Protein AF-A0A7S3UJU8-F1 (afdb_monomer_lite)

pLDDT: mean 88.08, std 10.06, range [46.59, 97.0]

Organism: Oxyrrhis marina (NCBI:txid2969)

InterPro domains:
  IPR027417 P-loop containing nucleoside triphosphate hydrolase [G3DSA:3.40.50.300] (1-164)
  IPR027417 P-loop containing nucleoside triphosphate hydrolase [SSF52540] (6-152)
  IPR030381 Dynamin-type guanine nucleotide-binding (G) domain [PS51718] (1-164)
  IPR045063 Dynamin, N-terminal [PF00350] (1-129)
  IPR051943 TRAFAC Dynamin-like GTPase [PTHR43681] (1-161)

Structure (mmCIF, N/CA/C/O backbone):
data_AF-A0A7S3UJU8-F1
#
_entry.id   AF-A0A7S3UJU8-F1
#
loop_
_atom_site.group_PDB
_atom_site.id
_atom_site.type_symbol
_atom_site.label_atom_id
_atom_site.label_alt_id
_atom_site.label_comp_id
_atom_site.label_asym_id
_atom_site.label_entity_id
_atom_site.label_seq_id
_atom_site.pdbx_PDB_ins_code
_atom_site.Cartn_x
_atom_site.Cartn_y
_atom_site.Cartn_z
_atom_site.occupancy
_atom_site.B_iso_or_equiv
_atom_site.auth_seq_id
_atom_site.auth_comp_id
_atom_site.auth_asym_id
_atom_site.auth_atom_id
_atom_site.pdbx_PDB_model_num
ATOM 1 N N . PRO A 1 1 ? 15.797 -4.574 7.664 1.00 46.59 1 PRO A N 1
ATOM 2 C CA . PRO A 1 1 ? 14.487 -3.971 7.317 1.00 46.59 1 PRO A CA 1
ATOM 3 C C . PRO A 1 1 ? 13.821 -3.435 8.586 1.00 46.59 1 PRO A C 1
ATOM 5 O O . PRO A 1 1 ? 13.748 -4.178 9.557 1.00 46.59 1 PRO A O 1
ATOM 8 N N . THR A 1 2 ? 13.449 -2.155 8.612 1.00 51.19 2 THR A N 1
ATOM 9 C CA . THR A 1 2 ? 12.993 -1.455 9.830 1.00 51.19 2 THR A CA 1
ATOM 10 C C . THR A 1 2 ? 11.485 -1.565 10.078 1.00 51.19 2 THR A C 1
ATOM 12 O O . THR A 1 2 ? 11.074 -1.442 11.224 1.00 51.19 2 THR A O 1
ATOM 15 N N . THR A 1 3 ? 10.687 -1.861 9.044 1.00 61.50 3 THR A N 1
ATOM 16 C CA . THR A 1 3 ? 9.228 -2.046 9.149 1.00 61.50 3 THR A CA 1
ATOM 17 C C . THR A 1 3 ? 8.836 -3.398 8.556 1.00 61.50 3 THR A C 1
ATOM 19 O O . THR A 1 3 ? 8.985 -3.620 7.352 1.00 61.50 3 THR A O 1
ATOM 22 N N . ASP A 1 4 ? 8.371 -4.316 9.400 1.00 78.81 4 ASP A N 1
ATOM 23 C CA . ASP A 1 4 ? 7.925 -5.670 9.041 1.00 78.81 4 ASP A CA 1
ATOM 24 C C . ASP A 1 4 ? 6.413 -5.890 9.253 1.00 78.81 4 ASP A C 1
ATOM 26 O O . ASP A 1 4 ? 5.913 -6.998 9.034 1.00 78.81 4 ASP A O 1
ATOM 30 N N . LYS A 1 5 ? 5.685 -4.830 9.631 1.00 89.94 5 LYS A N 1
ATOM 31 C CA . LYS A 1 5 ? 4.253 -4.848 9.952 1.00 89.94 5 LYS A CA 1
ATOM 32 C C 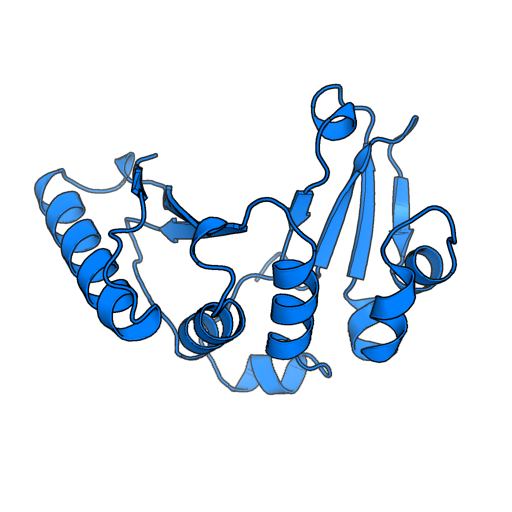. LYS A 1 5 ? 3.426 -3.973 9.021 1.00 89.94 5 LYS A C 1
ATOM 34 O O . LYS A 1 5 ? 3.921 -2.996 8.467 1.00 89.94 5 LYS A O 1
ATOM 39 N N . PHE A 1 6 ? 2.155 -4.328 8.892 1.00 94.69 6 PHE A N 1
ATOM 40 C CA . PHE A 1 6 ? 1.127 -3.437 8.377 1.00 94.69 6 PHE A CA 1
ATOM 41 C C . PHE A 1 6 ? 0.691 -2.479 9.484 1.00 94.69 6 PHE A C 1
ATOM 43 O O . PHE A 1 6 ? 0.431 -2.920 10.606 1.00 94.69 6 PHE A O 1
ATOM 50 N N . VAL A 1 7 ? 0.570 -1.194 9.161 1.00 96.25 7 VAL A N 1
ATOM 51 C CA . VAL A 1 7 ? 0.138 -0.168 10.115 1.00 96.25 7 VAL A CA 1
ATOM 52 C C . VAL A 1 7 ? -1.022 0.624 9.526 1.00 96.25 7 VAL A C 1
ATOM 54 O O . VAL A 1 7 ? -0.871 1.301 8.512 1.00 96.25 7 VAL A O 1
ATOM 57 N N . ALA A 1 8 ? -2.187 0.558 10.165 1.00 96.81 8 ALA A N 1
ATOM 58 C CA . ALA A 1 8 ? -3.310 1.433 9.853 1.00 96.81 8 ALA A CA 1
ATOM 59 C C . ALA A 1 8 ? -3.162 2.747 10.629 1.00 96.81 8 ALA A C 1
ATOM 61 O O . ALA A 1 8 ? -3.410 2.793 11.831 1.00 96.81 8 ALA A O 1
ATOM 62 N N . VAL A 1 9 ? -2.739 3.811 9.953 1.00 96.88 9 VAL A N 1
ATOM 63 C CA . VAL A 1 9 ? -2.581 5.145 10.535 1.00 96.88 9 VAL A CA 1
ATOM 64 C C . VAL A 1 9 ? -3.875 5.930 10.340 1.00 96.88 9 VAL A C 1
ATOM 66 O O . VAL A 1 9 ? -4.191 6.349 9.224 1.00 96.88 9 VAL A O 1
ATOM 69 N N . SER A 1 10 ? -4.625 6.128 11.420 1.00 96.19 10 SER A N 1
ATOM 70 C CA . SER A 1 10 ? -5.930 6.794 11.414 1.00 96.19 10 SER A CA 1
ATOM 71 C C . SER A 1 10 ? -5.984 7.943 12.417 1.00 96.19 10 SER A C 1
ATOM 73 O O . SER A 1 10 ? -5.115 8.102 13.276 1.00 96.19 10 SER A O 1
ATOM 75 N N . HIS A 1 11 ? -7.035 8.753 12.337 1.00 96.06 11 HIS A N 1
ATOM 76 C CA . HIS A 1 11 ? -7.279 9.775 13.345 1.00 96.06 11 HIS A CA 1
ATOM 77 C C . HIS A 1 11 ? -7.615 9.150 14.706 1.00 96.06 11 HIS A C 1
ATOM 79 O O . HIS A 1 11 ? -8.231 8.084 14.782 1.00 96.06 11 HIS A O 1
ATOM 85 N N . GLY A 1 12 ? -7.237 9.844 15.774 1.00 94.50 12 GLY A N 1
ATOM 86 C CA . GLY A 1 12 ? -7.726 9.614 17.128 1.00 94.50 12 GLY A CA 1
ATOM 87 C C . GLY A 1 12 ? -7.478 10.832 18.010 1.00 94.50 12 GLY A C 1
ATOM 88 O O . GLY A 1 12 ? -6.646 11.677 17.690 1.00 94.50 12 GLY A O 1
ATOM 89 N N . GLU A 1 13 ? -8.192 10.919 19.131 1.00 93.88 13 GLU A N 1
ATOM 90 C CA . GLU A 1 13 ? -8.091 12.056 20.062 1.00 93.88 13 GLU A CA 1
ATOM 91 C C . GLU A 1 13 ? -6.731 12.131 20.771 1.00 93.88 13 GLU A C 1
ATOM 93 O O . GLU A 1 13 ? -6.298 13.198 21.200 1.00 93.88 13 GLU A O 1
ATOM 98 N N . SER A 1 14 ? -6.051 10.992 20.900 1.00 94.44 14 SER A N 1
ATOM 99 C CA . SER A 1 14 ? -4.723 10.882 21.498 1.00 94.44 14 SER A CA 1
ATOM 100 C C . SER A 1 14 ? -3.866 9.874 20.742 1.00 94.44 14 SER A C 1
ATOM 102 O O . SER A 1 14 ? -4.381 9.015 20.022 1.00 94.44 14 SER A O 1
ATOM 104 N N . GLU A 1 15 ? -2.549 9.995 20.902 1.00 95.88 15 GLU A N 1
ATOM 105 C CA . GLU A 1 15 ? -1.598 9.048 20.328 1.00 95.88 15 GLU A CA 1
ATOM 106 C C . GLU A 1 15 ? -1.753 7.673 20.979 1.00 95.88 15 GLU A C 1
ATOM 108 O O . GLU A 1 15 ? -1.552 7.509 22.185 1.00 95.88 15 GLU A O 1
ATOM 113 N N . LYS A 1 16 ? -2.123 6.674 20.176 1.00 95.88 16 LYS A N 1
ATOM 114 C CA . LYS A 1 16 ? -2.379 5.319 20.663 1.00 95.88 16 LYS A CA 1
ATOM 115 C C . LYS A 1 16 ? -1.999 4.281 19.621 1.00 95.88 16 LYS A C 1
ATOM 117 O O . LYS A 1 16 ? -2.368 4.395 18.456 1.00 95.88 16 LYS A O 1
ATOM 122 N N . ILE A 1 17 ? -1.331 3.222 20.071 1.00 96.19 17 ILE A N 1
ATOM 123 C CA . ILE A 1 17 ? -1.107 2.016 19.272 1.00 96.19 17 ILE A CA 1
ATOM 124 C C . ILE A 1 17 ? -2.100 0.937 19.706 1.00 96.19 17 ILE A C 1
ATOM 126 O O . ILE A 1 17 ? -2.233 0.636 20.895 1.00 96.19 17 ILE A O 1
ATOM 130 N N . VAL A 1 18 ? -2.806 0.357 18.741 1.00 95.19 18 VAL A N 1
ATOM 131 C CA . VAL A 1 18 ? -3.801 -0.699 18.938 1.00 95.19 18 VAL A CA 1
ATOM 132 C C . VAL A 1 18 ? -3.321 -1.967 18.224 1.00 95.19 18 VAL A C 1
ATOM 134 O O . VAL A 1 18 ? -3.130 -1.941 17.010 1.00 95.19 18 VAL A O 1
ATOM 137 N N . PRO A 1 19 ? -3.124 -3.091 18.933 1.00 95.88 19 PRO A N 1
ATOM 138 C CA . PRO A 1 19 ? -2.723 -4.348 18.303 1.00 95.88 19 PRO A CA 1
ATOM 139 C C . PRO A 1 19 ? -3.775 -4.875 17.317 1.00 95.88 19 PRO A C 1
ATOM 141 O O . PRO A 1 19 ? -4.975 -4.730 17.557 1.00 95.88 19 PRO A O 1
ATOM 144 N N . GLY A 1 20 ? -3.347 -5.579 16.266 1.00 94.81 20 GLY A N 1
ATOM 145 C CA . GLY A 1 20 ? -4.229 -6.136 15.234 1.00 94.81 20 GLY A CA 1
ATOM 146 C C . GLY A 1 20 ? -5.341 -7.030 15.784 1.00 94.81 20 GLY A C 1
ATOM 147 O O . GLY A 1 20 ? -6.489 -6.898 15.372 1.00 94.81 20 GLY A O 1
ATOM 148 N N . ASN A 1 21 ? -5.041 -7.859 16.790 1.00 94.31 21 ASN A N 1
ATOM 149 C CA . ASN A 1 21 ? -6.043 -8.685 17.478 1.00 94.31 21 ASN A CA 1
ATOM 150 C C . ASN A 1 21 ? -7.166 -7.862 18.135 1.00 94.31 21 ASN A C 1
ATOM 152 O O . ASN A 1 21 ? -8.299 -8.323 18.205 1.00 94.31 21 ASN A O 1
ATOM 156 N N . ALA A 1 22 ? -6.869 -6.651 18.614 1.00 94.88 22 ALA A N 1
ATOM 157 C CA . ALA A 1 22 ? -7.885 -5.754 19.157 1.00 94.88 22 ALA A CA 1
ATOM 158 C C . ALA A 1 22 ? -8.623 -5.000 18.039 1.00 94.88 22 ALA A C 1
ATOM 160 O O . ALA A 1 22 ? -9.837 -4.839 18.123 1.00 94.88 22 ALA A O 1
ATOM 161 N N . LEU A 1 23 ? -7.920 -4.601 16.971 1.00 94.06 23 LEU A N 1
ATOM 162 C CA . LEU A 1 23 ? -8.522 -3.913 15.823 1.00 94.06 23 LEU A CA 1
ATOM 163 C C . LEU A 1 23 ? -9.601 -4.741 15.125 1.00 94.06 23 LEU A C 1
ATOM 165 O O . LEU A 1 23 ? -10.627 -4.195 14.739 1.00 94.06 23 LEU A O 1
ATOM 169 N N . VAL A 1 24 ? -9.387 -6.048 14.959 1.00 94.69 24 VAL A N 1
ATOM 170 C CA . VAL A 1 24 ? -10.375 -6.917 14.295 1.00 94.69 24 VAL A CA 1
ATOM 171 C C . VAL A 1 24 ? -11.615 -7.186 15.152 1.00 94.69 24 VAL A C 1
ATOM 173 O O . VAL A 1 24 ? -12.641 -7.602 14.622 1.00 94.69 24 VAL A O 1
ATOM 176 N N . CYS A 1 25 ? -11.539 -6.940 16.462 1.00 93.12 25 CYS A N 1
ATOM 177 C CA . CYS A 1 25 ? -12.674 -7.054 17.378 1.00 93.12 25 CYS A CA 1
ATOM 178 C C . CYS A 1 25 ? -13.532 -5.781 17.417 1.00 93.12 25 CYS A C 1
ATOM 180 O O . CYS A 1 25 ? -14.675 -5.833 17.875 1.00 93.12 25 CYS A O 1
ATOM 182 N N . ASP A 1 26 ? -13.001 -4.646 16.959 1.00 90.94 26 ASP A N 1
ATOM 183 C CA . ASP A 1 26 ? -13.729 -3.383 16.924 1.00 90.94 26 ASP A CA 1
ATOM 184 C C . ASP A 1 26 ? -14.726 -3.370 15.756 1.00 90.94 26 ASP A C 1
ATOM 186 O O . ASP A 1 26 ? -14.352 -3.485 14.588 1.00 90.94 26 ASP A O 1
ATOM 190 N N . GLN A 1 27 ? -16.017 -3.232 16.071 1.00 88.62 27 GLN A N 1
ATOM 191 C CA . GLN A 1 27 ? -17.080 -3.223 15.064 1.00 88.62 27 GLN A CA 1
ATOM 192 C C . GLN A 1 27 ? -17.285 -1.890 14.364 1.00 88.62 27 GLN A C 1
ATOM 194 O O . GLN A 1 27 ? -17.990 -1.825 13.359 1.00 88.62 27 GLN A O 1
ATOM 199 N N . THR A 1 28 ? -16.651 -0.841 14.871 1.00 88.38 28 THR A N 1
ATOM 200 C CA . THR A 1 28 ? -16.684 0.483 14.256 1.00 88.38 28 THR A CA 1
ATOM 201 C C . THR A 1 28 ? -15.637 0.631 13.153 1.00 88.38 28 THR A C 1
ATOM 203 O O . THR A 1 28 ? -15.739 1.540 12.332 1.00 88.38 28 THR A O 1
ATOM 206 N N . LEU A 1 29 ? -14.652 -0.276 13.097 1.00 88.56 29 LEU A N 1
ATOM 207 C CA . LEU A 1 29 ? -13.543 -0.226 12.152 1.00 88.56 29 LEU A CA 1
ATOM 208 C C . LEU A 1 29 ? -13.705 -1.245 11.012 1.00 88.56 29 LEU A C 1
ATOM 210 O O . LEU A 1 29 ? -14.202 -2.354 11.219 1.00 88.56 29 LEU A O 1
ATOM 214 N N . PRO A 1 30 ? -13.204 -0.940 9.799 1.00 91.25 30 PRO A N 1
ATOM 215 C CA . PRO A 1 30 ? -13.360 -1.805 8.629 1.00 91.25 30 PRO A CA 1
ATOM 216 C C . PRO A 1 30 ? -12.419 -3.027 8.628 1.00 91.25 30 PRO A C 1
ATOM 218 O O . PRO A 1 30 ? -12.188 -3.621 7.578 1.00 91.25 30 PRO A O 1
ATOM 221 N N . PHE A 1 31 ? -11.851 -3.415 9.775 1.00 93.38 31 PHE A N 1
ATOM 222 C CA . PHE A 1 31 ? -10.769 -4.402 9.859 1.00 93.38 31 PHE A CA 1
ATOM 223 C C . PHE A 1 31 ? -11.212 -5.804 10.283 1.00 93.38 31 PHE A C 1
ATOM 225 O O . PHE A 1 31 ? -10.410 -6.726 10.201 1.00 93.38 31 PHE A O 1
ATOM 232 N N . GLN A 1 32 ? -12.471 -6.013 10.676 1.00 92.56 32 GLN A N 1
ATOM 233 C CA . GLN A 1 32 ? -12.963 -7.301 11.196 1.00 92.56 32 GLN A CA 1
ATOM 234 C C . GLN A 1 32 ? -12.586 -8.517 10.336 1.00 92.56 32 GLN A C 1
ATOM 236 O O . GLN A 1 32 ? -12.102 -9.536 10.835 1.00 92.56 32 GLN A O 1
ATOM 241 N N . ASN A 1 33 ? -12.760 -8.392 9.017 1.00 93.19 33 ASN A N 1
ATOM 242 C CA . ASN A 1 33 ? -12.522 -9.484 8.074 1.00 93.19 33 ASN A CA 1
ATOM 243 C C . ASN A 1 33 ? -11.034 -9.812 7.887 1.00 93.19 33 ASN A C 1
ATOM 245 O O . ASN A 1 33 ? -10.722 -10.819 7.263 1.00 93.19 33 ASN A O 1
ATOM 249 N N . LEU A 1 34 ? -10.109 -9.019 8.440 1.00 94.25 34 LEU A N 1
ATOM 250 C CA . LEU A 1 34 ? -8.687 -9.366 8.464 1.00 94.25 34 LEU A CA 1
ATOM 251 C C . LEU A 1 34 ? -8.384 -10.548 9.396 1.00 94.25 34 LEU A C 1
ATOM 253 O O . LEU A 1 34 ? -7.345 -11.188 9.242 1.00 94.25 34 LEU A O 1
ATOM 257 N N . SER A 1 35 ? -9.299 -10.890 10.310 1.00 93.44 35 SER A N 1
ATOM 258 C CA . SER A 1 35 ? -9.188 -12.084 11.159 1.00 93.44 35 SER A CA 1
ATOM 259 C C . SER A 1 35 ? -9.036 -13.387 10.359 1.00 93.44 35 SER A C 1
ATOM 261 O O . SER A 1 35 ? -8.395 -14.324 10.837 1.00 93.44 35 SER A O 1
ATOM 263 N N . GLN A 1 36 ? -9.525 -13.427 9.111 1.00 94.75 36 GLN A N 1
ATOM 264 C CA . GLN A 1 36 ? -9.386 -14.579 8.212 1.00 94.75 36 GLN A CA 1
ATOM 265 C C . GLN A 1 36 ? -7.926 -14.925 7.867 1.00 94.75 36 GLN A C 1
ATOM 267 O O . GLN A 1 36 ? -7.640 -16.063 7.505 1.00 94.75 36 GLN A O 1
ATOM 272 N N . PHE A 1 37 ? -6.999 -13.966 7.979 1.00 94.12 37 PHE A N 1
ATOM 273 C CA . PHE A 1 37 ? -5.572 -14.177 7.703 1.00 94.12 37 PHE A CA 1
ATOM 274 C C . PHE A 1 37 ? -4.815 -14.807 8.882 1.00 94.12 37 PHE A C 1
ATOM 276 O O . PHE A 1 37 ? -3.632 -15.127 8.760 1.00 94.12 37 PHE A O 1
ATOM 283 N N . GLY A 1 38 ? -5.500 -15.030 10.008 1.00 93.06 38 GLY A N 1
ATOM 284 C CA . GLY A 1 38 ? -4.974 -15.749 11.159 1.00 93.06 38 GLY A CA 1
ATOM 285 C C . GLY A 1 38 ? -4.010 -14.938 12.028 1.00 93.06 38 GLY A C 1
ATOM 286 O O . GLY A 1 38 ? -3.608 -13.816 11.720 1.00 93.06 38 GLY A O 1
ATOM 287 N N . ASN A 1 39 ? -3.629 -15.536 13.155 1.00 92.75 39 ASN A N 1
ATOM 288 C CA . ASN A 1 39 ? -2.867 -14.860 14.206 1.00 92.75 39 ASN A CA 1
ATOM 289 C C . ASN A 1 39 ? -1.459 -14.411 13.757 1.00 92.75 39 ASN A C 1
ATOM 291 O O . ASN A 1 39 ? -0.981 -13.373 14.207 1.00 92.75 39 ASN A O 1
ATOM 295 N N . GLU A 1 40 ? -0.819 -15.138 12.834 1.00 91.94 40 GLU A N 1
ATOM 296 C CA . GLU A 1 40 ? 0.497 -14.764 12.284 1.00 91.94 40 GLU A CA 1
ATOM 297 C C . GLU A 1 40 ? 0.483 -13.407 11.570 1.00 91.94 40 GLU A C 1
ATOM 299 O O . GLU A 1 40 ? 1.453 -12.646 11.661 1.00 91.94 40 GLU A O 1
ATOM 304 N N . PHE A 1 41 ? -0.624 -13.086 10.892 1.00 93.69 41 PHE A N 1
ATOM 305 C CA . PHE A 1 41 ? -0.845 -11.767 10.311 1.00 93.69 41 PHE A CA 1
ATOM 306 C C . PHE A 1 41 ? -1.193 -10.737 11.389 1.00 93.69 41 PHE A C 1
ATOM 308 O O . PHE A 1 41 ? -0.601 -9.664 11.415 1.00 93.69 41 PHE A O 1
ATOM 315 N N . LEU A 1 42 ? -2.111 -11.061 12.307 1.00 94.12 42 LEU A N 1
ATOM 316 C CA . LEU A 1 42 ? -2.613 -10.106 13.306 1.00 94.12 42 LEU A CA 1
ATOM 317 C C . LEU A 1 42 ? -1.539 -9.612 14.286 1.00 94.12 42 LEU A C 1
ATOM 319 O O . LEU A 1 42 ? -1.629 -8.484 14.762 1.00 94.12 42 LEU A O 1
ATOM 323 N N . ILE A 1 43 ? -0.501 -10.408 14.560 1.00 93.00 43 ILE A N 1
ATOM 324 C CA . ILE A 1 43 ? 0.679 -9.974 15.336 1.00 93.00 43 ILE A CA 1
ATOM 325 C C . ILE A 1 43 ? 1.516 -8.935 14.565 1.00 93.00 43 ILE A C 1
ATOM 327 O O . ILE A 1 43 ? 2.202 -8.102 15.162 1.00 93.00 43 ILE A O 1
ATOM 331 N N . ARG A 1 44 ? 1.452 -8.974 13.232 1.00 92.69 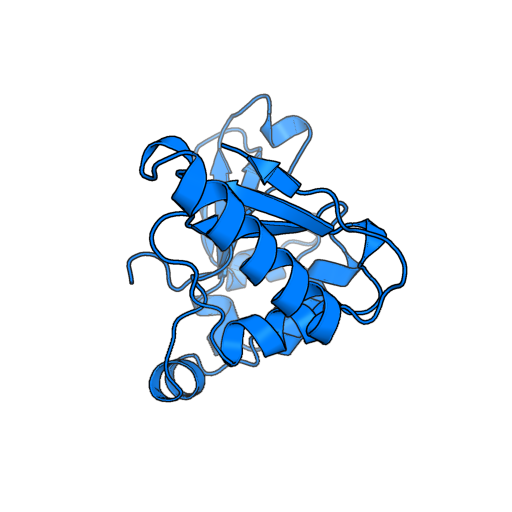44 ARG A N 1
ATOM 332 C CA . ARG A 1 44 ? 2.152 -8.081 12.298 1.00 92.69 44 ARG A CA 1
ATOM 333 C C . ARG A 1 44 ? 1.216 -7.038 11.685 1.00 92.69 44 ARG A C 1
ATOM 335 O O . ARG A 1 44 ? 1.536 -6.460 10.649 1.00 92.69 44 ARG A O 1
ATOM 342 N N . PHE A 1 45 ? 0.080 -6.795 12.327 1.00 96.00 45 PHE A N 1
ATOM 343 C CA . PHE A 1 45 ? -0.844 -5.726 11.996 1.00 96.00 45 PHE A CA 1
ATOM 344 C C . PHE A 1 45 ? -1.089 -4.890 13.247 1.00 96.00 45 PHE A C 1
ATOM 346 O O . PHE A 1 45 ? -1.311 -5.425 14.333 1.00 96.00 45 PHE A O 1
ATOM 353 N N . GLU A 1 46 ? -1.038 -3.575 13.112 1.00 96.06 46 GLU A N 1
ATOM 354 C CA . GLU A 1 46 ? -1.333 -2.648 14.197 1.00 96.06 46 GLU A CA 1
ATOM 355 C C . GLU A 1 46 ? -2.001 -1.385 13.661 1.00 96.06 46 GLU A C 1
ATOM 357 O O . GLU A 1 46 ? -1.965 -1.087 12.469 1.00 96.06 46 GLU A O 1
ATOM 362 N N . GLY A 1 47 ? -2.656 -0.657 14.552 1.00 96.50 47 GLY A N 1
ATOM 363 C CA . GLY A 1 47 ? -3.293 0.617 14.260 1.00 96.50 47 GLY A CA 1
ATOM 364 C C . GLY A 1 47 ? -2.596 1.701 15.045 1.00 96.50 47 GLY A C 1
ATOM 365 O O . GLY A 1 47 ? -2.421 1.557 16.252 1.00 96.50 47 GLY A O 1
ATOM 366 N N . ALA A 1 48 ? -2.217 2.775 14.373 1.00 96.69 48 ALA A N 1
ATOM 367 C CA . ALA A 1 48 ? -1.674 3.967 14.991 1.00 96.69 48 ALA A CA 1
ATOM 368 C C . ALA A 1 48 ? -2.711 5.086 14.878 1.00 96.69 48 ALA A C 1
ATOM 370 O O . ALA A 1 48 ? -3.024 5.553 13.786 1.00 96.69 48 ALA A O 1
ATOM 371 N N . GLN A 1 49 ? -3.254 5.502 16.014 1.00 95.94 49 GLN A N 1
ATOM 372 C CA . GLN A 1 49 ? -4.171 6.628 16.110 1.00 95.94 49 GLN A CA 1
ATOM 373 C C . GLN A 1 49 ? -3.387 7.869 16.514 1.00 95.94 49 GLN A C 1
ATOM 375 O O . GLN A 1 49 ? -2.633 7.813 17.483 1.00 95.94 49 GLN A O 1
ATOM 380 N N . VAL A 1 50 ? -3.536 8.964 15.767 1.00 96.12 50 VAL A N 1
ATOM 381 C CA . VAL A 1 50 ? -2.816 10.223 16.018 1.00 96.12 50 VAL A CA 1
ATOM 382 C C . VAL A 1 50 ? -3.753 11.416 15.792 1.00 96.12 50 VAL A C 1
ATOM 384 O O . VAL A 1 50 ? -4.484 11.428 14.793 1.00 96.12 50 VAL A O 1
ATOM 387 N N . PRO A 1 51 ? -3.724 12.450 16.656 1.00 96.31 51 PRO A N 1
ATOM 388 C CA . PRO A 1 51 ? -4.496 13.669 16.444 1.00 96.31 51 PRO A CA 1
ATOM 389 C C . PRO A 1 51 ? -3.898 14.484 15.291 1.00 96.31 51 PRO A C 1
ATOM 391 O O . PRO A 1 51 ? -2.933 15.231 15.448 1.00 96.31 51 PRO A O 1
ATOM 394 N N . SER A 1 52 ? -4.476 14.336 14.100 1.00 95.88 52 SER A N 1
ATOM 395 C CA . SER A 1 52 ? -4.057 15.052 12.893 1.00 95.88 52 SER A CA 1
ATOM 396 C C . SER A 1 52 ? -5.254 15.433 12.035 1.00 95.88 52 SER A C 1
ATOM 398 O O . SER A 1 52 ? -6.084 14.581 11.718 1.00 95.88 52 SER A O 1
ATOM 400 N N . LYS A 1 53 ? -5.278 16.695 11.586 1.00 95.38 53 LYS A N 1
ATOM 401 C CA . LYS A 1 53 ? -6.301 17.226 10.669 1.00 95.38 53 LYS A CA 1
ATOM 402 C C . LYS A 1 53 ? -6.324 16.506 9.325 1.00 95.38 53 LYS A C 1
ATOM 404 O O . LYS A 1 53 ? -7.366 16.407 8.695 1.00 95.38 53 LYS A O 1
ATOM 409 N N . VAL A 1 54 ? -5.171 16.014 8.867 1.00 95.69 54 VAL A N 1
ATOM 410 C CA . VAL A 1 54 ? -5.107 15.225 7.629 1.00 95.69 54 VAL A CA 1
ATOM 411 C C . VAL A 1 54 ? -5.818 13.893 7.842 1.00 95.69 54 VAL A C 1
ATOM 413 O O . VAL A 1 54 ? -6.607 13.476 6.999 1.00 95.69 54 VAL A O 1
ATOM 416 N N . LEU A 1 55 ? -5.587 13.260 8.995 1.00 96.19 55 LEU A N 1
ATOM 417 C CA . LEU A 1 55 ? -6.141 11.943 9.289 1.00 96.19 55 LEU A CA 1
ATOM 418 C C . LEU A 1 55 ? -7.657 11.959 9.544 1.00 96.19 55 LEU A C 1
ATOM 420 O O . LEU A 1 55 ? -8.291 10.911 9.479 1.00 96.19 55 LEU A O 1
ATOM 424 N N . GLU A 1 56 ? -8.251 13.129 9.806 1.00 94.19 56 GLU A N 1
ATOM 425 C CA . GLU A 1 56 ? -9.714 13.295 9.877 1.00 94.19 56 GLU A CA 1
ATOM 426 C C . GLU A 1 56 ? -10.387 12.989 8.530 1.00 94.19 56 GLU A C 1
ATOM 428 O O . GLU A 1 56 ? -11.520 12.516 8.498 1.00 94.19 56 GLU A O 1
ATOM 433 N N . GLY A 1 57 ? -9.689 13.255 7.418 1.00 94.19 57 GLY A N 1
ATOM 434 C CA . GLY A 1 57 ? -10.197 13.025 6.065 1.00 94.19 57 GLY A CA 1
ATOM 435 C C . GLY A 1 57 ? -9.670 11.757 5.393 1.00 94.19 57 GLY A C 1
ATOM 436 O O . GLY A 1 57 ? -10.299 11.275 4.454 1.00 94.19 57 GLY A O 1
ATOM 437 N N . VAL A 1 58 ? -8.522 11.224 5.830 1.00 95.88 58 VAL A N 1
ATOM 438 C CA . VAL A 1 58 ? -7.888 10.047 5.212 1.00 95.88 58 VAL A CA 1
ATOM 439 C C . VAL A 1 58 ? -7.270 9.110 6.246 1.00 95.88 58 VAL A C 1
ATOM 441 O O . VAL A 1 58 ? -6.724 9.535 7.253 1.00 95.88 58 VAL A O 1
ATOM 444 N N . THR A 1 59 ? -7.295 7.810 5.969 1.00 95.81 59 THR A N 1
ATOM 445 C CA . THR A 1 59 ? -6.540 6.802 6.727 1.00 95.81 59 THR A CA 1
ATOM 446 C C . THR A 1 59 ? -5.467 6.223 5.819 1.00 95.81 59 THR A C 1
ATOM 448 O O . THR A 1 59 ? -5.753 5.866 4.677 1.00 95.81 59 THR A O 1
ATOM 451 N N . PHE A 1 60 ? -4.237 6.123 6.314 1.00 97.00 60 PHE A N 1
ATOM 452 C CA . PHE A 1 60 ? -3.145 5.501 5.571 1.00 97.00 60 PHE A CA 1
ATOM 453 C C . PHE A 1 60 ? -2.969 4.058 6.015 1.00 97.00 60 PHE A C 1
ATOM 455 O O . PHE A 1 60 ? -3.000 3.758 7.204 1.00 97.00 60 PHE A O 1
ATOM 462 N N . ILE A 1 61 ? -2.749 3.170 5.054 1.00 96.75 61 ILE A N 1
ATOM 463 C CA . ILE A 1 61 ? -2.300 1.809 5.324 1.00 96.75 61 ILE A CA 1
ATOM 464 C C . ILE A 1 61 ? -0.840 1.743 4.897 1.00 96.75 61 ILE A C 1
ATOM 466 O O . ILE A 1 61 ? -0.548 1.729 3.702 1.00 96.75 61 ILE A O 1
ATOM 470 N N . ASP A 1 62 ? 0.064 1.744 5.872 1.00 94.81 62 ASP A N 1
ATOM 471 C CA . ASP A 1 62 ? 1.473 1.468 5.623 1.00 94.81 62 ASP A CA 1
ATOM 472 C C . ASP A 1 62 ? 1.681 -0.045 5.537 1.00 94.81 62 ASP A C 1
ATOM 474 O O . ASP A 1 62 ? 1.130 -0.820 6.326 1.00 94.81 62 ASP A O 1
ATOM 478 N N . THR A 1 63 ? 2.454 -0.470 4.545 1.00 93.06 63 THR A N 1
ATOM 479 C CA . THR A 1 63 ? 2.692 -1.882 4.247 1.00 93.06 63 THR A CA 1
ATOM 480 C C . THR A 1 63 ? 4.153 -2.224 4.516 1.00 93.06 63 THR A C 1
ATOM 482 O O . THR A 1 63 ? 5.021 -1.404 4.212 1.00 93.06 63 THR A O 1
ATOM 485 N N . PRO A 1 64 ? 4.468 -3.445 4.985 1.00 89.00 64 PRO A N 1
ATOM 486 C CA . PRO A 1 64 ? 5.847 -3.898 5.097 1.00 89.00 64 PRO A CA 1
ATOM 487 C C . PRO A 1 64 ? 6.605 -3.693 3.785 1.00 89.00 64 PRO A C 1
ATOM 489 O O . PRO A 1 64 ? 6.075 -3.956 2.703 1.00 89.00 64 PRO A O 1
ATOM 492 N N . GLY A 1 65 ? 7.871 -3.284 3.882 1.00 83.56 65 GLY A N 1
ATOM 493 C CA . GLY A 1 65 ? 8.722 -3.152 2.705 1.00 83.56 65 GLY A CA 1
ATOM 494 C C . GLY A 1 65 ? 8.789 -4.471 1.932 1.00 83.56 65 GLY A C 1
ATOM 495 O O . GLY A 1 65 ? 9.046 -5.532 2.513 1.00 83.56 65 GLY A O 1
ATOM 496 N N . VAL A 1 66 ? 8.568 -4.406 0.619 1.00 76.19 66 VAL A N 1
ATOM 497 C CA . VAL A 1 66 ? 8.687 -5.580 -0.245 1.00 76.19 66 VAL A CA 1
ATOM 498 C C . VAL A 1 66 ? 10.165 -5.857 -0.460 1.00 76.19 66 VAL A C 1
ATOM 500 O O . VAL A 1 66 ? 10.883 -5.090 -1.099 1.00 76.19 66 VAL A O 1
ATOM 503 N N . LEU A 1 67 ? 10.639 -6.932 0.152 1.00 66.69 67 LEU A N 1
ATOM 504 C CA . LEU A 1 67 ? 12.054 -7.257 0.203 1.00 66.69 67 LEU A CA 1
ATOM 505 C C . LEU A 1 67 ? 12.410 -8.230 -0.922 1.00 66.69 67 LEU A C 1
ATOM 507 O O . LEU A 1 67 ? 11.577 -8.984 -1.423 1.00 66.69 67 LEU A O 1
ATOM 511 N N . SER A 1 68 ? 13.668 -8.199 -1.348 1.00 60.12 68 SER A N 1
ATOM 512 C CA . SER A 1 68 ? 14.208 -9.159 -2.303 1.00 60.12 68 SER A CA 1
ATOM 513 C C . SER A 1 68 ? 14.698 -10.404 -1.554 1.00 60.12 68 SER A C 1
ATOM 515 O O . SER A 1 68 ? 15.679 -10.359 -0.813 1.00 60.12 68 SER A O 1
ATOM 517 N N . GLY A 1 69 ? 14.007 -11.536 -1.724 1.00 58.28 69 GLY A N 1
ATOM 518 C CA . GLY A 1 69 ? 14.502 -12.842 -1.276 1.00 58.28 69 GLY A CA 1
ATOM 519 C C . GLY A 1 69 ? 13.444 -13.789 -0.708 1.00 58.28 69 GLY A C 1
ATOM 520 O O . GLY A 1 69 ? 12.723 -13.483 0.237 1.00 58.28 69 GLY A O 1
ATOM 521 N N . GLU A 1 70 ? 13.435 -15.017 -1.222 1.00 57.09 70 GLU A N 1
ATOM 522 C CA . GLU A 1 70 ? 12.472 -16.080 -0.893 1.00 57.09 70 GLU A CA 1
ATOM 523 C C . GLU A 1 70 ? 12.453 -16.482 0.596 1.00 57.09 70 GLU A C 1
ATOM 525 O O . GLU A 1 70 ? 11.415 -16.873 1.132 1.00 57.09 70 GLU A O 1
ATOM 530 N N . LYS A 1 71 ? 13.576 -16.296 1.305 1.00 58.25 71 LYS A N 1
ATOM 531 C CA . LYS A 1 71 ? 13.689 -16.573 2.748 1.00 58.25 71 LYS A CA 1
ATOM 532 C C . LYS A 1 71 ? 12.757 -15.712 3.600 1.00 58.25 71 LYS A C 1
ATOM 534 O O . LYS A 1 71 ? 12.284 -16.182 4.630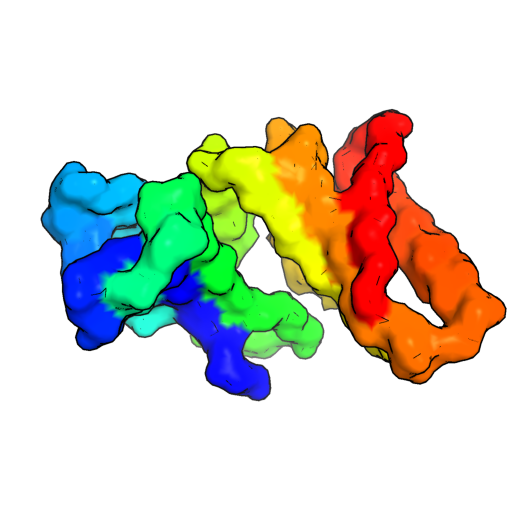 1.00 58.25 71 LYS A O 1
ATOM 539 N N . GLN A 1 72 ? 12.481 -14.475 3.192 1.00 58.25 72 GLN A N 1
ATOM 540 C CA . GLN A 1 72 ? 11.592 -13.600 3.957 1.00 58.25 72 GLN A CA 1
ATOM 541 C C . GLN A 1 72 ? 10.115 -13.865 3.678 1.00 58.25 72 GLN A C 1
ATOM 543 O O . GLN A 1 72 ? 9.301 -13.699 4.581 1.00 58.25 72 GLN A O 1
ATOM 548 N N . ARG A 1 73 ? 9.776 -14.385 2.493 1.00 60.69 73 ARG A N 1
ATOM 549 C CA . ARG A 1 73 ? 8.422 -14.861 2.183 1.00 60.69 73 ARG A CA 1
ATOM 550 C C . ARG A 1 73 ? 7.995 -15.985 3.128 1.00 60.69 73 ARG A C 1
ATOM 552 O O . ARG A 1 73 ? 6.922 -15.913 3.716 1.00 60.69 73 ARG A O 1
ATOM 559 N N . ILE A 1 74 ? 8.852 -16.993 3.309 1.00 60.91 74 ILE A N 1
ATOM 560 C CA . ILE A 1 74 ? 8.582 -18.129 4.208 1.00 60.91 74 ILE A CA 1
ATOM 561 C C . ILE A 1 74 ? 8.534 -17.667 5.675 1.00 60.91 74 ILE A C 1
ATOM 563 O O . ILE A 1 74 ? 7.741 -18.179 6.458 1.00 60.91 74 ILE A O 1
ATOM 567 N N . ALA A 1 75 ? 9.331 -16.660 6.042 1.00 65.69 75 ALA A N 1
ATOM 568 C CA . ALA A 1 75 ? 9.412 -16.164 7.415 1.00 65.69 75 ALA A CA 1
ATOM 569 C C . ALA A 1 75 ? 8.178 -15.371 7.895 1.00 65.69 75 ALA A C 1
ATOM 571 O O . ALA A 1 75 ? 8.028 -15.175 9.100 1.00 65.69 75 ALA A O 1
ATOM 572 N N . ARG A 1 76 ? 7.304 -14.892 6.995 1.00 76.06 76 ARG A N 1
ATOM 573 C CA . ARG A 1 76 ? 6.140 -14.071 7.382 1.00 76.06 76 ARG A CA 1
ATOM 574 C C . ARG A 1 76 ? 5.012 -14.865 8.033 1.00 76.06 76 ARG A C 1
ATOM 576 O O . ARG A 1 76 ? 4.320 -14.307 8.871 1.00 76.06 76 ARG A O 1
ATOM 583 N N . GLY A 1 77 ? 4.817 -16.127 7.652 1.00 83.75 77 GLY A N 1
ATOM 584 C CA . GLY A 1 77 ? 3.755 -16.972 8.215 1.00 83.75 77 GLY A CA 1
ATOM 585 C C . GLY A 1 77 ? 2.324 -16.622 7.774 1.00 83.75 77 GLY A C 1
ATOM 586 O O . GLY A 1 77 ? 1.383 -17.220 8.282 1.00 83.75 77 GLY A O 1
ATOM 587 N N . TYR A 1 78 ? 2.140 -15.692 6.829 1.00 88.56 78 TYR A N 1
ATOM 588 C CA . TYR A 1 78 ? 0.838 -15.336 6.249 1.00 88.56 78 TYR A CA 1
ATOM 589 C C . TYR A 1 78 ? 0.946 -15.064 4.740 1.00 88.56 78 TYR A C 1
ATOM 591 O O . TYR A 1 78 ? 2.029 -14.780 4.219 1.00 88.56 78 TYR A O 1
ATOM 599 N N . ASP A 1 79 ? -0.185 -15.136 4.033 1.00 89.81 79 ASP A N 1
ATOM 600 C CA . ASP A 1 79 ? -0.257 -14.840 2.599 1.00 89.81 79 ASP A CA 1
ATOM 601 C C . ASP A 1 79 ? -0.271 -13.323 2.349 1.00 89.81 79 ASP A C 1
ATOM 603 O O . ASP A 1 79 ? -1.309 -12.662 2.396 1.00 89.81 79 ASP A O 1
ATOM 607 N N . PHE A 1 80 ? 0.913 -12.767 2.089 1.00 89.94 80 PHE A N 1
ATOM 608 C CA . PHE A 1 80 ? 1.094 -11.342 1.812 1.00 89.94 80 PHE A CA 1
ATOM 609 C C . PHE A 1 80 ? 0.298 -10.866 0.587 1.00 89.94 80 PHE A C 1
ATOM 611 O O . PHE A 1 80 ? -0.283 -9.785 0.615 1.00 89.94 80 PHE A O 1
ATOM 618 N N . GLU A 1 81 ? 0.231 -11.669 -0.477 1.00 90.94 81 GLU A N 1
ATOM 619 C CA . GLU A 1 81 ? -0.447 -11.291 -1.722 1.00 90.94 81 GLU A CA 1
ATOM 620 C C . GLU A 1 81 ? -1.966 -11.232 -1.517 1.00 90.94 81 GLU A C 1
ATOM 622 O O . GLU A 1 81 ? -2.627 -10.316 -2.012 1.00 90.94 81 GLU A O 1
ATOM 627 N N . ALA A 1 82 ? -2.520 -12.160 -0.733 1.00 93.44 82 ALA A N 1
ATOM 628 C CA . ALA A 1 82 ? -3.935 -12.144 -0.378 1.00 93.44 82 ALA A CA 1
ATOM 629 C C . ALA A 1 82 ? -4.307 -10.949 0.517 1.00 93.44 82 ALA A C 1
ATOM 631 O O . ALA A 1 82 ? -5.357 -10.339 0.305 1.00 93.44 82 ALA A O 1
ATOM 632 N N . VAL A 1 83 ? -3.441 -10.566 1.464 1.00 94.38 83 VAL A N 1
ATOM 633 C CA . VAL A 1 83 ? -3.639 -9.363 2.294 1.00 94.38 83 VAL A CA 1
ATOM 634 C C . VAL A 1 83 ? -3.617 -8.095 1.434 1.00 94.38 83 VAL A C 1
ATOM 636 O O . VAL A 1 83 ? -4.517 -7.263 1.543 1.00 94.38 83 VAL A O 1
ATOM 639 N N . ILE A 1 84 ? -2.634 -7.960 0.535 1.00 94.44 84 ILE A N 1
ATOM 640 C CA . ILE A 1 84 ? -2.546 -6.818 -0.389 1.00 94.44 84 ILE A CA 1
ATOM 641 C C . ILE A 1 84 ? -3.798 -6.725 -1.266 1.00 94.44 84 ILE A C 1
ATOM 643 O O . ILE A 1 84 ? -4.374 -5.643 -1.387 1.00 94.44 84 ILE A O 1
ATOM 647 N N . ARG A 1 85 ? -4.270 -7.849 -1.822 1.00 95.19 85 ARG A N 1
ATOM 648 C CA . ARG A 1 85 ? -5.517 -7.891 -2.601 1.00 95.19 85 ARG A CA 1
ATOM 649 C C . ARG A 1 85 ? -6.719 -7.429 -1.777 1.00 95.19 85 ARG A C 1
ATOM 651 O O . ARG A 1 85 ? -7.507 -6.615 -2.251 1.00 95.19 85 ARG A O 1
ATOM 658 N N . TRP A 1 86 ? -6.835 -7.906 -0.539 1.00 95.75 86 TRP A N 1
ATOM 659 C CA . TRP A 1 86 ? -7.934 -7.535 0.352 1.00 95.75 86 TRP A CA 1
ATOM 660 C C . TRP A 1 86 ? -7.985 -6.024 0.610 1.00 95.75 86 TRP A C 1
ATOM 662 O O . TRP A 1 86 ? -9.071 -5.437 0.577 1.00 95.75 86 TRP A O 1
ATOM 672 N N . PHE A 1 87 ? -6.825 -5.387 0.812 1.00 96.31 87 PHE A N 1
ATOM 673 C CA . PHE A 1 87 ? -6.744 -3.930 0.931 1.00 96.31 87 PHE A CA 1
ATOM 674 C C . PHE A 1 87 ? -7.070 -3.241 -0.396 1.00 96.31 87 PHE A C 1
ATOM 676 O O . PHE A 1 87 ? -7.877 -2.316 -0.404 1.00 96.31 87 PHE A O 1
ATOM 683 N N . ALA A 1 88 ? -6.517 -3.707 -1.518 1.00 95.38 88 ALA A N 1
ATOM 684 C CA . ALA A 1 88 ? -6.707 -3.101 -2.840 1.00 95.38 88 ALA A CA 1
ATOM 685 C C . ALA A 1 88 ? -8.186 -2.953 -3.240 1.00 95.38 88 ALA A C 1
ATOM 687 O O . ALA A 1 88 ? -8.592 -1.934 -3.805 1.00 95.38 88 ALA A O 1
ATOM 688 N N . GLU A 1 89 ? -9.008 -3.944 -2.897 1.00 94.88 89 GLU A N 1
ATOM 689 C CA . GLU A 1 89 ? -10.455 -3.921 -3.132 1.00 94.88 89 GLU A CA 1
ATOM 690 C C . GLU A 1 89 ? -11.172 -2.802 -2.358 1.00 94.88 89 GLU A C 1
ATOM 692 O O . GLU A 1 89 ? -12.175 -2.276 -2.838 1.00 94.88 89 GLU A O 1
ATOM 697 N N . ARG A 1 90 ? -10.657 -2.420 -1.182 1.00 94.56 90 ARG A N 1
ATOM 698 C CA . ARG A 1 90 ? -11.332 -1.545 -0.205 1.00 94.56 90 ARG A CA 1
ATOM 699 C C . ARG A 1 90 ? -10.773 -0.131 -0.135 1.00 94.56 90 ARG A C 1
ATOM 701 O O . ARG A 1 90 ? -11.496 0.765 0.278 1.00 94.56 90 ARG A O 1
ATOM 708 N N . VAL A 1 91 ? -9.515 0.073 -0.513 1.00 96.12 91 VAL A N 1
ATOM 709 C CA . VAL A 1 91 ? -8.905 1.408 -0.535 1.00 96.12 91 VAL A CA 1
ATOM 710 C C . VAL A 1 91 ? -9.371 2.214 -1.745 1.00 96.12 91 VAL A C 1
ATOM 712 O O . VAL A 1 91 ? -9.698 1.652 -2.795 1.00 96.12 91 VAL A O 1
ATOM 715 N N . ASP A 1 92 ? -9.334 3.537 -1.609 1.00 95.69 92 ASP A N 1
ATOM 716 C CA . ASP A 1 92 ? -9.636 4.483 -2.686 1.00 95.69 92 ASP A CA 1
ATOM 717 C C . ASP A 1 92 ? -8.434 4.735 -3.608 1.00 95.69 92 ASP A C 1
ATOM 719 O O . ASP A 1 92 ? -8.594 4.979 -4.805 1.00 95.69 92 ASP A O 1
ATOM 723 N N . LEU A 1 93 ? -7.215 4.668 -3.062 1.00 95.50 93 LEU A N 1
ATOM 724 C CA . LEU A 1 93 ? -5.980 4.996 -3.770 1.00 95.50 93 LEU A CA 1
ATOM 725 C C . LEU A 1 93 ? -4.833 4.095 -3.309 1.00 95.50 93 LEU A C 1
ATOM 727 O O . LEU A 1 93 ? -4.673 3.827 -2.121 1.00 95.50 93 LEU A O 1
ATOM 731 N N . ILE A 1 94 ? -4.017 3.651 -4.264 1.00 95.38 94 ILE A N 1
ATOM 732 C CA . ILE A 1 94 ? -2.849 2.801 -4.026 1.00 95.38 94 ILE A CA 1
ATOM 733 C C . ILE A 1 94 ? -1.610 3.542 -4.518 1.00 95.38 94 ILE A C 1
ATOM 735 O O . ILE A 1 94 ? -1.519 3.875 -5.699 1.00 95.38 94 ILE A O 1
ATOM 739 N N . VAL A 1 95 ? -0.649 3.794 -3.629 1.00 94.75 95 VAL A N 1
ATOM 740 C CA . VAL A 1 95 ? 0.617 4.447 -3.988 1.00 94.75 95 VAL A CA 1
ATOM 741 C C . VAL A 1 95 ? 1.712 3.397 -4.141 1.00 94.75 95 VAL A C 1
ATOM 743 O O . VAL A 1 95 ? 2.066 2.724 -3.178 1.00 94.75 95 VAL A O 1
ATOM 746 N N . LEU A 1 96 ? 2.277 3.280 -5.342 1.00 92.75 96 LEU A N 1
ATOM 747 C CA . LEU A 1 96 ? 3.469 2.471 -5.591 1.00 92.75 96 LEU A CA 1
ATOM 748 C C . LEU A 1 96 ? 4.706 3.368 -5.570 1.00 92.75 96 LEU A C 1
ATOM 750 O O . LEU A 1 96 ? 4.859 4.235 -6.430 1.00 92.75 96 LEU A O 1
ATOM 754 N N . LEU A 1 97 ? 5.583 3.152 -4.592 1.00 91.62 97 LEU A N 1
ATOM 755 C CA . LEU A 1 97 ? 6.812 3.922 -4.405 1.00 91.62 97 LEU A CA 1
ATOM 756 C C . LEU A 1 97 ? 8.007 3.202 -5.037 1.00 91.62 97 LEU A C 1
ATOM 758 O O . LEU A 1 97 ? 8.268 2.039 -4.738 1.00 91.62 97 LEU A O 1
ATOM 762 N N . PHE A 1 98 ? 8.761 3.923 -5.863 1.00 90.25 98 PHE A N 1
ATOM 763 C CA . PHE A 1 98 ? 10.017 3.473 -6.457 1.00 90.25 98 PHE A CA 1
ATOM 764 C C . PHE A 1 98 ? 11.139 4.437 -6.095 1.00 90.25 98 PHE A C 1
ATOM 766 O O . PHE A 1 98 ? 10.936 5.646 -6.082 1.00 90.25 98 PHE A O 1
ATOM 773 N N . ASP A 1 99 ? 12.330 3.913 -5.825 1.00 89.25 99 ASP A N 1
ATOM 774 C CA . ASP A 1 99 ? 13.526 4.714 -5.563 1.00 89.25 99 ASP A CA 1
ATOM 775 C C . ASP A 1 99 ? 14.282 4.953 -6.881 1.00 89.25 99 ASP A C 1
ATOM 777 O O . ASP A 1 99 ? 14.667 3.998 -7.560 1.00 89.25 99 ASP A O 1
ATOM 781 N N . ALA A 1 100 ? 14.496 6.219 -7.255 1.00 87.44 100 ALA A N 1
ATOM 782 C CA . ALA A 1 100 ? 15.174 6.577 -8.500 1.00 87.44 100 ALA A CA 1
ATOM 783 C C . ALA A 1 100 ? 16.646 6.133 -8.543 1.00 87.44 100 ALA A C 1
ATOM 785 O O . ALA A 1 100 ? 17.195 5.895 -9.620 1.00 87.44 100 ALA A O 1
ATOM 786 N N . HIS A 1 101 ? 17.292 6.006 -7.383 1.00 84.06 101 HIS A N 1
ATOM 787 C CA . HIS A 1 101 ? 18.687 5.596 -7.275 1.00 84.06 101 HIS A CA 1
ATOM 788 C C . HIS A 1 101 ? 18.849 4.069 -7.345 1.00 84.06 101 HIS A C 1
ATOM 790 O O . HIS A 1 101 ? 19.842 3.579 -7.887 1.00 84.06 101 HIS A O 1
ATOM 796 N N . LYS A 1 102 ? 17.876 3.309 -6.824 1.00 80.25 102 LYS A N 1
ATOM 797 C CA . LYS A 1 102 ? 17.894 1.835 -6.766 1.00 80.25 102 LYS A CA 1
ATOM 798 C C . LYS A 1 102 ? 16.595 1.238 -7.289 1.00 80.25 102 LYS A C 1
ATOM 800 O O . LYS A 1 102 ? 15.859 0.585 -6.550 1.00 80.25 102 LYS A O 1
ATOM 805 N N . LEU A 1 103 ? 16.331 1.447 -8.576 1.00 79.50 103 LEU A N 1
ATOM 806 C CA . LEU A 1 103 ? 15.205 0.798 -9.231 1.00 79.50 103 LEU A CA 1
ATOM 807 C C . LEU A 1 103 ? 15.467 -0.713 -9.325 1.00 79.50 103 LEU A C 1
ATOM 809 O O . LEU A 1 103 ? 16.190 -1.166 -10.211 1.00 79.50 103 LEU A O 1
ATOM 813 N N . ASP A 1 104 ? 14.867 -1.476 -8.415 1.00 74.94 104 ASP A N 1
ATOM 814 C CA . ASP A 1 104 ? 14.838 -2.936 -8.442 1.00 74.94 104 ASP A CA 1
ATOM 815 C C . ASP A 1 104 ? 13.394 -3.417 -8.264 1.00 74.94 104 ASP A C 1
ATOM 817 O O . ASP A 1 104 ? 12.713 -3.066 -7.299 1.00 74.94 104 ASP A O 1
ATOM 821 N N . ILE A 1 105 ? 12.914 -4.196 -9.230 1.00 77.12 105 ILE A N 1
ATOM 822 C CA . ILE A 1 105 ? 11.566 -4.764 -9.237 1.00 77.12 105 ILE A CA 1
ATOM 823 C C . ILE A 1 105 ? 11.730 -6.245 -8.931 1.00 77.12 105 ILE A C 1
ATOM 825 O O . ILE A 1 105 ? 11.861 -7.072 -9.833 1.00 77.12 105 ILE A O 1
ATOM 829 N N . SER A 1 106 ? 11.745 -6.563 -7.638 1.00 80.06 106 SER A N 1
ATOM 830 C CA . SER A 1 106 ? 11.869 -7.940 -7.171 1.00 80.06 10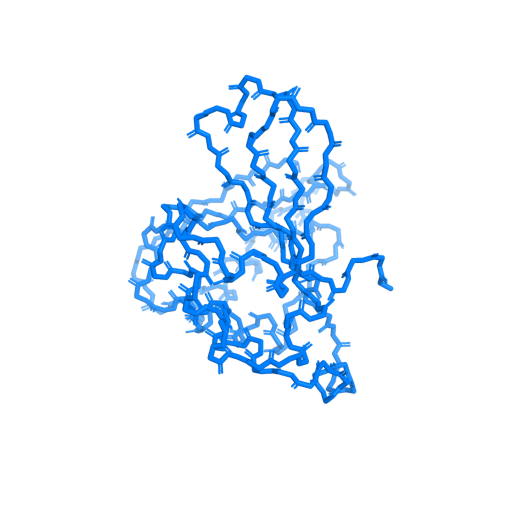6 SER A CA 1
ATOM 831 C C . SER A 1 106 ? 10.669 -8.793 -7.603 1.00 80.06 106 SER A C 1
ATOM 833 O O . SER A 1 106 ? 9.567 -8.285 -7.837 1.00 80.06 106 SER A O 1
ATOM 835 N N . ASP A 1 107 ? 10.847 -10.116 -7.649 1.00 81.75 107 ASP A N 1
ATOM 836 C CA . ASP A 1 107 ? 9.755 -11.048 -7.966 1.00 81.75 107 ASP A CA 1
ATOM 837 C C . ASP A 1 107 ? 8.565 -10.903 -7.010 1.00 81.75 107 ASP A C 1
ATOM 839 O O . ASP A 1 107 ? 7.408 -11.039 -7.407 1.00 81.75 107 ASP A O 1
ATOM 843 N N . GLU A 1 108 ? 8.834 -10.611 -5.739 1.00 81.94 108 GLU A N 1
ATOM 844 C CA . GLU A 1 108 ? 7.792 -10.391 -4.741 1.00 81.94 108 GLU A CA 1
ATOM 845 C C . GLU A 1 108 ? 7.005 -9.107 -5.011 1.00 81.94 108 GLU A C 1
ATOM 847 O O . GLU A 1 108 ? 5.777 -9.097 -4.914 1.00 81.94 108 GLU A O 1
ATOM 852 N N . PHE A 1 109 ? 7.691 -8.044 -5.428 1.00 85.75 109 PHE A N 1
ATOM 853 C CA . PHE A 1 109 ? 7.041 -6.797 -5.807 1.00 85.75 109 PHE A CA 1
ATOM 854 C C . PHE A 1 109 ? 6.202 -6.979 -7.072 1.00 85.75 109 PHE A C 1
ATOM 856 O O . PHE A 1 109 ? 5.055 -6.540 -7.122 1.00 85.75 109 PHE A O 1
ATOM 863 N N . ARG A 1 110 ? 6.705 -7.744 -8.049 1.00 86.25 110 ARG A N 1
ATOM 864 C CA . ARG A 1 110 ?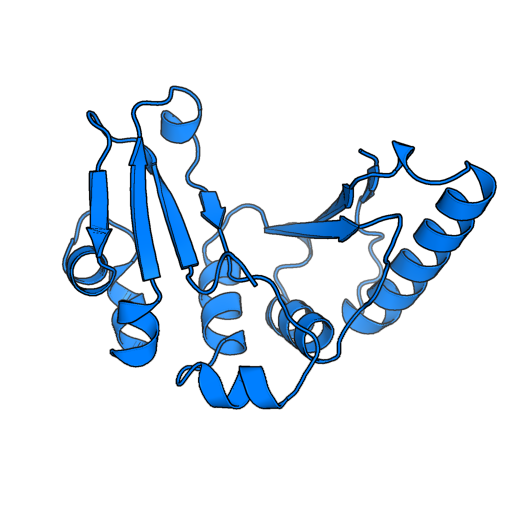 5.935 -8.141 -9.235 1.00 86.25 110 ARG A CA 1
ATOM 865 C C . ARG A 1 110 ? 4.647 -8.877 -8.861 1.00 86.25 110 ARG A C 1
ATOM 867 O O . ARG A 1 110 ? 3.590 -8.540 -9.385 1.00 86.25 110 ARG A O 1
ATOM 874 N N . ARG A 1 111 ? 4.712 -9.858 -7.954 1.00 87.44 111 ARG A N 1
ATOM 875 C CA . ARG A 1 111 ? 3.521 -10.590 -7.481 1.00 87.44 111 ARG A CA 1
ATOM 876 C C . ARG A 1 111 ? 2.555 -9.698 -6.707 1.00 87.44 111 ARG A C 1
ATOM 878 O O . ARG A 1 111 ? 1.349 -9.811 -6.895 1.00 87.44 111 ARG A O 1
ATOM 885 N N . SER A 1 112 ? 3.080 -8.767 -5.914 1.00 89.31 112 SER A N 1
ATOM 886 C CA . SER A 1 112 ? 2.270 -7.778 -5.199 1.00 89.31 112 SER A CA 1
ATOM 887 C C . SER A 1 112 ? 1.497 -6.889 -6.175 1.00 89.31 112 SER A C 1
ATOM 889 O O . SER A 1 112 ? 0.297 -6.725 -6.005 1.00 89.31 112 SER A O 1
ATOM 891 N N . ILE A 1 113 ? 2.133 -6.405 -7.251 1.00 89.38 113 ILE A N 1
ATOM 892 C CA . ILE A 1 113 ? 1.440 -5.654 -8.313 1.00 89.38 113 ILE A CA 1
ATOM 893 C C . ILE A 1 113 ? 0.384 -6.527 -9.003 1.00 89.38 113 ILE A C 1
ATOM 895 O O . ILE A 1 113 ? -0.732 -6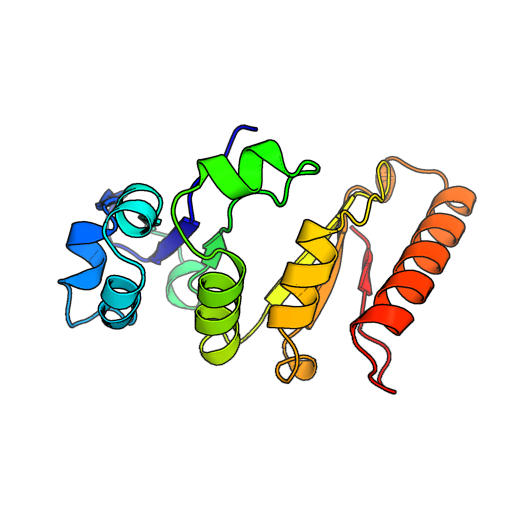.071 -9.228 1.00 89.38 113 ILE A O 1
ATOM 899 N N . LEU A 1 114 ? 0.689 -7.795 -9.299 1.00 90.19 114 LEU A N 1
ATOM 900 C CA . LEU A 1 114 ? -0.296 -8.718 -9.878 1.00 90.19 114 LEU A CA 1
ATOM 901 C C . LEU A 1 114 ? -1.501 -8.947 -8.951 1.00 90.19 114 LEU A C 1
ATOM 903 O O . LEU A 1 114 ? -2.612 -9.155 -9.436 1.00 90.19 114 LEU A O 1
ATOM 907 N N . ALA A 1 115 ? -1.316 -8.879 -7.629 1.00 92.00 115 ALA A N 1
ATOM 908 C CA . ALA A 1 115 ? -2.410 -8.949 -6.664 1.00 92.00 115 ALA A CA 1
ATOM 909 C C . ALA A 1 115 ? -3.333 -7.716 -6.706 1.00 92.00 115 ALA A C 1
ATOM 911 O O . ALA A 1 115 ? -4.487 -7.830 -6.294 1.00 92.00 115 ALA A O 1
ATOM 912 N N . LEU A 1 116 ? -2.862 -6.584 -7.248 1.00 92.31 116 LEU A N 1
ATOM 913 C CA . LEU A 1 116 ? -3.639 -5.353 -7.449 1.00 92.31 116 LEU A CA 1
ATOM 914 C C . LEU A 1 116 ? -4.472 -5.352 -8.740 1.00 92.31 116 LEU A C 1
ATOM 916 O O . LEU A 1 116 ? -5.243 -4.415 -8.954 1.00 92.31 116 LEU A O 1
ATOM 920 N N . LYS A 1 117 ? -4.328 -6.372 -9.598 1.00 89.44 117 LYS A N 1
ATOM 921 C CA . LYS A 1 117 ? -5.019 -6.452 -10.894 1.00 89.44 117 LYS A CA 1
ATOM 922 C C . LYS A 1 117 ? -6.526 -6.217 -10.742 1.00 89.44 117 LYS A C 1
ATOM 924 O O . LYS A 1 117 ? -7.165 -6.823 -9.883 1.00 89.44 117 LYS A O 1
ATOM 929 N N . GLY A 1 118 ? -7.090 -5.354 -11.589 1.00 89.00 118 GLY A N 1
ATOM 930 C CA . GLY A 1 118 ? -8.498 -4.946 -11.529 1.00 89.00 118 GLY A CA 1
ATOM 931 C C . GLY A 1 118 ? -8.747 -3.686 -10.695 1.00 89.00 118 GLY A C 1
ATOM 932 O O . GLY A 1 118 ? -9.845 -3.139 -10.739 1.00 89.00 118 GLY A O 1
ATOM 933 N N . ASN A 1 119 ? -7.733 -3.187 -9.980 1.00 91.00 119 ASN A N 1
ATOM 934 C CA . ASN A 1 119 ? -7.759 -1.901 -9.275 1.00 91.00 119 ASN A CA 1
ATOM 935 C C . ASN A 1 119 ? -6.814 -0.871 -9.918 1.00 91.00 119 ASN A C 1
ATOM 937 O O . ASN A 1 119 ? -6.415 0.097 -9.272 1.00 91.00 119 ASN A O 1
ATOM 941 N N . ASP A 1 120 ? -6.463 -1.057 -11.192 1.00 87.88 120 ASP A N 1
ATOM 942 C CA . ASP A 1 120 ? -5.440 -0.284 -11.907 1.00 87.88 120 ASP A CA 1
ATOM 943 C C . ASP A 1 120 ? -5.718 1.229 -11.897 1.00 87.88 120 ASP A C 1
ATOM 945 O O . ASP A 1 120 ? -4.810 2.041 -11.715 1.00 87.88 120 ASP A O 1
ATOM 949 N N . ILE A 1 121 ? -6.996 1.620 -11.959 1.00 88.94 121 ILE A N 1
ATOM 950 C CA . ILE A 1 121 ? -7.435 3.024 -11.903 1.00 88.94 121 ILE A CA 1
ATOM 951 C C . ILE A 1 121 ? -7.086 3.725 -10.578 1.00 88.94 121 ILE A C 1
ATOM 953 O O . ILE A 1 121 ? -6.928 4.952 -10.546 1.00 88.94 121 ILE A O 1
ATOM 957 N N . LYS A 1 122 ? -6.946 2.958 -9.487 1.00 92.50 122 LYS A N 1
ATOM 958 C CA . LYS A 1 122 ? -6.618 3.453 -8.141 1.00 92.50 122 LYS A CA 1
ATOM 959 C C . LYS A 1 122 ? -5.113 3.649 -7.954 1.00 92.50 122 LYS A C 1
ATOM 961 O O . LYS A 1 122 ? -4.695 4.302 -7.001 1.00 92.50 122 LYS A O 1
ATOM 966 N N . ILE A 1 123 ? -4.296 3.092 -8.850 1.00 91.94 123 ILE A N 1
ATOM 967 C CA . ILE A 1 123 ? -2.840 3.081 -8.722 1.00 91.94 123 ILE A CA 1
ATOM 968 C C . ILE A 1 123 ? -2.260 4.446 -9.111 1.00 91.94 123 ILE A C 1
ATOM 970 O O . ILE A 1 123 ? -2.581 5.029 -10.152 1.00 91.94 123 ILE A O 1
ATOM 974 N N . ARG A 1 124 ? -1.373 4.968 -8.266 1.00 92.88 124 ARG A N 1
ATOM 975 C CA . ARG A 1 124 ? -0.529 6.137 -8.521 1.00 92.88 124 ARG A CA 1
ATOM 976 C C . ARG A 1 124 ? 0.914 5.752 -8.257 1.00 92.88 124 ARG A C 1
ATOM 978 O O . ARG A 1 124 ? 1.233 5.206 -7.205 1.00 92.88 124 ARG A O 1
ATOM 985 N N . ILE A 1 125 ? 1.785 6.023 -9.219 1.00 92.50 125 ILE A N 1
ATOM 986 C CA . ILE A 1 125 ? 3.194 5.652 -9.118 1.00 92.50 125 ILE A CA 1
ATOM 987 C C . ILE A 1 125 ? 3.988 6.882 -8.720 1.00 92.50 125 ILE A C 1
ATOM 989 O O . ILE A 1 125 ? 3.816 7.948 -9.304 1.00 92.50 125 ILE A O 1
ATOM 993 N N . VAL A 1 126 ? 4.875 6.734 -7.750 1.00 94.31 126 VAL A N 1
ATOM 994 C CA . VAL A 1 126 ? 5.757 7.797 -7.282 1.00 94.31 126 VAL A CA 1
ATOM 995 C C . VAL A 1 126 ? 7.192 7.317 -7.436 1.00 94.31 126 VAL A C 1
ATOM 997 O O . VAL A 1 126 ? 7.581 6.310 -6.847 1.00 94.31 126 VAL A O 1
ATOM 1000 N N . LEU A 1 127 ? 7.976 8.035 -8.236 1.00 92.69 127 LEU A N 1
ATOM 1001 C CA . LEU A 1 127 ? 9.416 7.854 -8.339 1.00 92.69 127 LEU A CA 1
ATOM 1002 C C . LEU A 1 127 ? 10.077 8.852 -7.387 1.00 92.69 127 LEU A C 1
ATOM 1004 O O . LEU A 1 127 ? 10.196 10.031 -7.708 1.00 92.69 127 LEU A O 1
ATOM 1008 N N . ASN A 1 128 ? 10.425 8.356 -6.207 1.00 91.81 128 ASN A N 1
ATOM 1009 C CA . ASN A 1 128 ? 10.993 9.099 -5.094 1.00 91.81 128 ASN A CA 1
ATOM 1010 C C . ASN A 1 128 ? 12.521 9.210 -5.219 1.00 91.81 128 ASN A C 1
ATOM 1012 O O . ASN A 1 128 ? 13.166 8.341 -5.819 1.00 91.81 128 ASN A O 1
ATOM 1016 N N . LYS A 1 129 ? 13.104 10.220 -4.566 1.00 91.19 129 LYS A N 1
ATOM 1017 C CA . LYS A 1 129 ? 14.544 10.525 -4.565 1.00 91.19 129 LYS A CA 1
ATOM 1018 C C . LYS A 1 129 ? 15.103 10.827 -5.956 1.00 91.19 129 LYS A C 1
ATOM 1020 O O . LYS A 1 129 ? 16.256 10.508 -6.261 1.00 91.19 129 LYS A O 1
ATOM 1025 N N . ALA A 1 130 ? 14.285 11.407 -6.830 1.00 89.88 130 ALA A N 1
ATOM 1026 C CA . ALA A 1 130 ? 14.694 11.798 -8.175 1.00 89.88 130 ALA A CA 1
ATOM 1027 C C . ALA A 1 130 ? 15.818 12.854 -8.166 1.00 89.88 130 ALA A C 1
ATOM 1029 O O . ALA A 1 130 ? 16.574 12.951 -9.132 1.00 89.88 130 ALA A O 1
ATOM 1030 N N . ASP A 1 131 ? 15.968 13.596 -7.067 1.00 91.06 131 ASP A N 1
ATOM 1031 C CA . ASP A 1 131 ? 17.052 14.545 -6.802 1.00 91.06 131 ASP A CA 1
ATOM 1032 C C . ASP A 1 131 ? 18.432 13.878 -6.634 1.00 91.06 131 ASP A C 1
ATOM 1034 O O . ASP A 1 131 ? 19.461 14.517 -6.852 1.00 91.06 131 ASP A O 1
ATOM 1038 N N . GLN A 1 132 ? 18.474 12.584 -6.302 1.00 90.94 132 GLN A N 1
ATOM 1039 C CA . GLN A 1 132 ? 19.719 11.836 -6.077 1.00 90.94 132 GLN A CA 1
ATOM 1040 C C . GLN A 1 132 ? 20.371 11.315 -7.365 1.00 90.94 132 GLN A C 1
ATOM 1042 O O . GLN A 1 132 ? 21.430 10.681 -7.316 1.00 90.94 132 GLN A O 1
ATOM 1047 N N . VAL A 1 133 ? 19.752 11.545 -8.524 1.00 90.25 133 VAL A N 1
ATOM 1048 C CA . VAL A 1 133 ? 20.239 11.076 -9.825 1.00 90.25 133 VAL A CA 1
ATOM 1049 C C . VAL A 1 133 ? 20.308 12.218 -10.835 1.00 90.25 133 VAL A C 1
ATOM 1051 O O . VAL A 1 133 ? 19.544 13.177 -10.793 1.00 90.25 133 VAL A O 1
ATOM 1054 N N . SER A 1 134 ? 21.235 12.119 -11.789 1.00 92.69 134 SER A N 1
ATOM 1055 C CA . SER A 1 134 ? 21.307 13.090 -12.889 1.00 92.69 134 SER A CA 1
ATOM 1056 C C . SER A 1 134 ? 20.063 13.019 -13.784 1.00 92.69 134 SER A C 1
ATOM 1058 O O . SER A 1 134 ? 19.454 11.958 -13.920 1.00 92.69 134 SER A O 1
ATOM 1060 N N . GLN A 1 135 ? 19.736 14.105 -14.493 1.00 90.19 135 GLN A N 1
ATOM 1061 C CA . GLN A 1 135 ? 18.602 14.134 -15.433 1.00 90.19 135 GLN A CA 1
ATOM 1062 C C . GLN A 1 135 ? 18.661 13.004 -16.478 1.00 90.19 135 GLN A C 1
ATOM 1064 O O . GLN A 1 135 ? 17.648 12.377 -16.779 1.00 90.19 135 GLN A O 1
ATOM 1069 N N . GLN A 1 136 ? 19.850 12.694 -17.005 1.00 90.75 136 GLN A N 1
ATOM 1070 C CA . GLN A 1 136 ? 20.017 11.604 -17.974 1.00 90.75 136 GLN A CA 1
ATOM 1071 C C . GLN A 1 136 ? 19.733 10.232 -17.355 1.00 90.75 136 GLN A C 1
ATOM 1073 O O . GLN A 1 136 ? 19.114 9.378 -17.991 1.00 90.75 136 GLN A O 1
ATOM 1078 N N . GLN A 1 137 ? 20.176 10.012 -16.115 1.00 89.19 137 GLN A N 1
ATOM 1079 C CA . GLN A 1 137 ? 19.898 8.779 -15.388 1.00 89.19 137 GLN A CA 1
ATOM 1080 C C . GLN A 1 137 ? 18.414 8.675 -15.033 1.00 89.19 137 GLN A C 1
ATOM 1082 O O . GLN A 1 137 ? 17.834 7.612 -15.229 1.00 89.19 137 GLN A O 1
ATOM 1087 N N . LEU A 1 138 ? 17.784 9.773 -14.612 1.00 90.31 138 LEU A N 1
ATOM 1088 C CA . LEU A 1 138 ? 16.356 9.823 -14.316 1.00 90.31 138 LEU A CA 1
ATOM 1089 C C . LEU A 1 138 ? 15.516 9.399 -15.526 1.00 90.31 138 LEU A C 1
ATOM 1091 O O . LEU A 1 138 ? 14.633 8.559 -15.387 1.00 90.31 138 LEU A O 1
ATOM 1095 N N . MET A 1 139 ? 15.841 9.890 -16.727 1.00 89.88 139 MET A N 1
ATOM 1096 C CA . MET A 1 139 ? 15.153 9.480 -17.959 1.00 89.88 139 MET A CA 1
ATOM 1097 C C . MET A 1 139 ? 15.309 7.982 -18.255 1.00 89.88 139 MET A C 1
ATOM 1099 O O . MET A 1 139 ? 14.360 7.335 -18.698 1.00 89.88 139 MET A O 1
ATOM 1103 N N . ARG A 1 140 ? 16.487 7.403 -17.984 1.00 90.19 140 ARG A N 1
ATOM 1104 C CA . ARG A 1 140 ? 16.722 5.956 -18.143 1.00 90.19 140 ARG A CA 1
ATOM 1105 C C . ARG A 1 140 ? 15.929 5.137 -17.127 1.00 90.19 140 ARG A C 1
ATOM 1107 O O . ARG A 1 140 ? 15.314 4.144 -17.503 1.00 90.19 140 ARG A O 1
ATOM 1114 N N . VAL A 1 141 ? 15.925 5.564 -15.865 1.00 90.06 141 VAL A N 1
ATOM 1115 C CA . VAL A 1 141 ? 15.187 4.920 -14.769 1.00 90.06 141 VAL A CA 1
ATOM 1116 C C . VAL A 1 141 ? 13.685 4.976 -15.033 1.00 90.06 141 VAL A C 1
ATOM 1118 O O . VAL A 1 141 ? 13.011 3.955 -14.951 1.00 90.06 141 VAL A O 1
ATOM 1121 N N . TYR A 1 142 ? 13.176 6.136 -15.447 1.00 89.62 142 TYR A N 1
ATOM 1122 C CA . TYR A 1 142 ? 11.783 6.310 -15.844 1.00 89.62 142 TYR A CA 1
ATOM 1123 C C . TYR A 1 142 ? 11.398 5.368 -16.993 1.00 89.62 142 TYR A C 1
ATOM 1125 O O . TYR A 1 142 ? 10.394 4.663 -16.909 1.00 89.62 142 TYR A O 1
ATOM 1133 N N . GLY A 1 143 ? 12.224 5.290 -18.043 1.00 89.56 143 GLY A N 1
ATOM 1134 C CA . GLY A 1 143 ? 11.993 4.367 -19.156 1.00 89.56 143 GLY A CA 1
ATOM 1135 C C . GLY A 1 143 ? 11.976 2.897 -18.722 1.00 89.56 143 GLY A C 1
ATOM 1136 O O . GLY A 1 143 ? 11.078 2.150 -19.112 1.00 89.56 143 GLY A O 1
ATOM 1137 N N . ALA A 1 144 ? 12.922 2.485 -17.873 1.00 88.81 144 ALA A N 1
ATOM 1138 C CA . ALA A 1 144 ? 12.996 1.122 -17.343 1.00 88.81 144 ALA A CA 1
ATOM 1139 C C . ALA A 1 144 ? 11.796 0.765 -16.448 1.00 88.81 144 ALA A C 1
ATOM 1141 O O . ALA A 1 144 ? 11.266 -0.348 -16.537 1.00 88.81 144 ALA A O 1
ATOM 1142 N N . LEU A 1 145 ? 11.338 1.714 -15.627 1.00 89.00 145 LEU A N 1
ATOM 1143 C CA . LEU A 1 145 ? 10.140 1.581 -14.802 1.00 89.00 145 LEU A CA 1
ATOM 1144 C C . LEU A 1 145 ? 8.898 1.375 -15.673 1.00 89.00 145 LEU A C 1
ATOM 1146 O O . LEU A 1 145 ? 8.193 0.383 -15.505 1.00 89.00 145 LEU A O 1
ATOM 1150 N N . MET A 1 146 ? 8.665 2.266 -16.639 1.00 88.12 146 MET A N 1
ATOM 1151 C CA . MET A 1 146 ? 7.498 2.195 -17.523 1.00 88.12 146 MET A CA 1
ATOM 1152 C C . MET A 1 146 ? 7.486 0.914 -18.358 1.00 88.12 146 MET A C 1
ATOM 1154 O O . MET A 1 146 ? 6.443 0.277 -18.493 1.00 88.12 146 MET A O 1
ATOM 1158 N N . TRP A 1 147 ? 8.647 0.488 -18.861 1.00 87.19 147 TRP A N 1
ATOM 1159 C CA . TRP A 1 147 ? 8.791 -0.787 -19.564 1.00 87.19 147 TRP A CA 1
ATOM 1160 C C . TRP A 1 147 ? 8.407 -1.980 -18.685 1.00 87.19 147 TRP A C 1
ATOM 1162 O O . TRP A 1 147 ? 7.696 -2.886 -19.123 1.00 87.19 147 TRP A O 1
ATOM 1172 N N . SER A 1 148 ? 8.868 -1.987 -17.436 1.00 85.06 148 SER A N 1
ATOM 1173 C CA . SER A 1 148 ? 8.607 -3.086 -16.508 1.00 85.06 148 SER A CA 1
ATOM 1174 C C . SER A 1 148 ? 7.148 -3.119 -16.066 1.00 85.06 148 SER A C 1
ATOM 1176 O O . SER A 1 148 ? 6.542 -4.187 -16.058 1.00 85.06 148 SER A O 1
ATOM 1178 N N . LEU A 1 149 ? 6.560 -1.959 -15.768 1.00 84.50 149 LEU A N 1
ATOM 1179 C CA . LEU A 1 149 ? 5.151 -1.837 -15.404 1.00 84.50 149 LEU A CA 1
ATOM 1180 C C . LEU A 1 149 ? 4.221 -2.217 -16.554 1.00 84.50 149 LEU A C 1
ATOM 1182 O O . LEU A 1 149 ? 3.256 -2.939 -16.320 1.00 84.50 149 LEU A O 1
ATOM 1186 N N . GLY A 1 150 ? 4.548 -1.832 -17.791 1.00 83.75 150 GLY A N 1
ATOM 1187 C CA . GLY A 1 150 ? 3.778 -2.230 -18.973 1.00 83.75 150 GLY A CA 1
ATOM 1188 C C . GLY A 1 150 ? 3.672 -3.750 -19.132 1.00 83.75 150 GLY A C 1
ATOM 1189 O O . GLY A 1 150 ? 2.631 -4.260 -19.527 1.00 83.75 150 GLY A O 1
ATOM 1190 N N . LYS A 1 151 ? 4.708 -4.502 -18.735 1.00 82.06 151 LYS A N 1
ATOM 1191 C CA . LYS A 1 151 ? 4.688 -5.977 -18.748 1.00 82.06 151 LYS A CA 1
ATOM 1192 C C . LYS A 1 151 ? 3.888 -6.616 -17.611 1.00 82.06 151 LYS A C 1
ATOM 1194 O O . LYS A 1 151 ? 3.680 -7.829 -17.644 1.00 82.06 151 LYS A O 1
ATOM 1199 N N . VAL A 1 152 ? 3.570 -5.870 -16.555 1.00 81.81 152 VAL A N 1
ATOM 1200 C CA . VAL A 1 152 ? 2.952 -6.413 -15.332 1.00 81.81 152 VAL A CA 1
ATOM 1201 C C . VAL A 1 152 ? 1.491 -6.000 -15.217 1.00 81.81 152 VAL A C 1
ATOM 1203 O O . VAL A 1 152 ? 0.666 -6.847 -14.891 1.00 81.81 152 VAL A O 1
ATOM 1206 N N . LEU A 1 153 ? 1.178 -4.731 -15.491 1.00 78.56 153 LEU A N 1
ATOM 1207 C CA . LEU A 1 153 ? -0.177 -4.190 -15.378 1.00 78.56 153 LEU A CA 1
ATOM 1208 C C . LEU A 1 153 ? -1.073 -4.589 -16.558 1.00 78.56 153 LEU A C 1
ATOM 1210 O O . LEU A 1 153 ? -2.285 -4.624 -16.392 1.00 78.56 153 LEU A O 1
ATOM 1214 N N . ASP A 1 154 ? -0.495 -4.926 -17.720 1.00 75.12 154 ASP A N 1
ATOM 1215 C CA . ASP A 1 154 ? -1.230 -5.415 -18.904 1.00 75.12 154 ASP A CA 1
ATOM 1216 C C . ASP A 1 154 ? -2.465 -4.553 -19.248 1.00 75.12 154 ASP A C 1
ATOM 1218 O O . ASP A 1 154 ? -3.536 -5.045 -19.599 1.00 75.12 154 ASP A O 1
ATOM 1222 N N . THR A 1 155 ? -2.318 -3.236 -19.084 1.00 75.69 155 THR A N 1
ATOM 1223 C CA . THR A 1 155 ? -3.357 -2.238 -19.345 1.00 75.69 155 THR A CA 1
ATOM 1224 C C . THR A 1 155 ? -2.903 -1.311 -20.470 1.00 75.69 155 THR A C 1
ATOM 1226 O O . THR A 1 155 ? -1.730 -0.924 -20.510 1.00 75.69 155 THR A O 1
ATOM 1229 N N . PRO A 1 156 ? -3.801 -0.939 -21.400 1.00 71.06 156 PRO A N 1
ATOM 1230 C CA . PRO A 1 156 ? -3.484 0.030 -22.443 1.00 71.06 156 PRO A CA 1
ATOM 1231 C C . PRO A 1 156 ? -3.316 1.456 -21.893 1.00 71.06 156 PRO A C 1
ATOM 1233 O O . PRO A 1 156 ? -2.782 2.320 -22.589 1.00 71.06 156 PRO A O 1
ATOM 1236 N N . GLU A 1 157 ? -3.768 1.725 -20.664 1.00 75.50 157 GLU A N 1
ATOM 1237 C CA . GLU A 1 157 ? -3.682 3.048 -20.051 1.00 75.50 157 GLU A CA 1
ATOM 1238 C C . GLU A 1 157 ? -2.310 3.295 -19.419 1.00 75.50 157 GLU A C 1
ATOM 1240 O O . GLU A 1 157 ? -1.813 2.525 -18.597 1.00 75.50 157 GLU A O 1
ATOM 1245 N N . VAL A 1 158 ? -1.694 4.425 -19.768 1.00 75.00 158 VAL A N 1
ATOM 1246 C CA . VAL A 1 158 ? -0.409 4.822 -19.189 1.00 75.00 158 VAL A CA 1
ATOM 1247 C C . VAL A 1 158 ? -0.636 5.334 -17.769 1.00 75.00 158 VAL A C 1
ATOM 1249 O O . VAL A 1 158 ? -1.223 6.397 -17.564 1.00 75.00 158 VAL A O 1
ATOM 1252 N N . SER A 1 159 ? -0.138 4.598 -16.776 1.00 78.94 159 SER A N 1
ATOM 1253 C CA . SER A 1 159 ? -0.202 5.025 -15.381 1.00 78.94 159 SER A CA 1
ATOM 1254 C C . SER A 1 159 ? 0.560 6.337 -15.169 1.00 78.94 159 SER A C 1
ATOM 1256 O O . SER A 1 159 ? 1.697 6.504 -15.617 1.00 78.94 159 SER A O 1
ATOM 1258 N N . ARG A 1 160 ? -0.057 7.281 -14.453 1.00 83.25 160 ARG A N 1
ATOM 1259 C CA . ARG A 1 160 ? 0.577 8.559 -14.114 1.00 83.25 160 ARG A CA 1
ATOM 1260 C C . ARG A 1 160 ? 1.677 8.348 -13.071 1.00 83.25 160 ARG A C 1
ATOM 1262 O O . ARG A 1 160 ? 1.412 7.805 -11.997 1.00 83.25 160 ARG A O 1
ATOM 1269 N N . VAL A 1 161 ? 2.878 8.834 -13.381 1.00 89.31 161 VAL A N 1
ATOM 1270 C CA . VAL A 1 161 ? 4.049 8.807 -12.495 1.00 89.31 161 VAL A CA 1
ATOM 1271 C C . VAL A 1 161 ? 4.322 10.212 -11.957 1.00 89.31 161 VAL A C 1
ATOM 1273 O O . VAL A 1 161 ? 4.412 11.169 -12.726 1.00 89.31 161 VAL A O 1
ATOM 1276 N N . PHE A 1 162 ? 4.461 10.338 -10.641 1.00 92.44 162 PHE A N 1
ATOM 1277 C CA . PHE A 1 162 ? 4.889 11.561 -9.966 1.00 92.44 162 PHE A CA 1
ATOM 1278 C C . PHE A 1 162 ? 6.379 11.461 -9.652 1.00 92.44 162 PHE A C 1
ATOM 1280 O O . PHE A 1 162 ? 6.826 10.453 -9.111 1.00 92.44 162 PHE A O 1
ATOM 1287 N N . LEU A 1 163 ? 7.140 12.491 -10.012 1.00 90.06 163 LEU A N 1
ATOM 1288 C CA . LEU A 1 163 ? 8.569 12.589 -9.721 1.00 90.06 163 LEU A CA 1
ATOM 1289 C C . LEU A 1 163 ? 8.744 13.438 -8.463 1.00 90.06 163 LEU A C 1
ATOM 1291 O O . LEU A 1 163 ? 8.174 14.530 -8.396 1.00 90.06 163 LEU A O 1
ATOM 1295 N N . GLY A 1 164 ? 9.505 12.937 -7.495 1.00 83.75 164 GLY A N 1
ATOM 1296 C CA . GLY A 1 164 ? 9.771 13.611 -6.225 1.00 83.75 164 GLY A CA 1
ATOM 1297 C C . GLY A 1 164 ? 11.116 13.238 -5.640 1.00 83.75 164 GLY A C 1
ATOM 1298 O O . GLY A 1 164 ? 11.678 12.196 -6.045 1.00 83.75 164 GLY A O 1
#

Secondary structure (DSSP, 8-state):
----SEEEEEE-SS-EEEEHHHHTT-TTSTTGGGGGG-HHHHTTEEEEEE--TTTTT--EEE-----S-HHHHHHT-S-HHHHHHHHHHH-S-EEEEEESSS----HHHHHHHHHTTT-GGGEEEEEE-GGGS-HHHHHHHHHHHHHHHHHHH--SS---EEE-

Foldseek 3Di:
DPQQAKEWEAADPAWDKAQLVRQLVDPVHPNVVVCVQDDLRRNRYMYTHHHDPVRVPDIDIDHGDQDADPVVVVVSSTDPLVVLLVVLVPDQADEAEAELVDGDCHPSNLSNLLSNAPSLVRYAYEHPPCVVDDPVSSVVSVVVVQVVCCVRRVDPDRHHYHYD

Sequence (164 aa):
PTTDKFVAVSHGESEKIVPGNALVCDQTLPFQNLSQFGNEFLIRFEGAQVPSKVLEGVTFIDTPGVLSGEKQRIARGYDFEAVIRWFAERVDLIVLLFDAHKLDISDEFRRSILALKGNDIKIRIVLNKADQVSQQQLMRVYGALMWSLGKVLDTPEVSRVFLG

Radius of gyration: 17.03 Å; chains: 1; bounding box: 38×35×44 Å